Protein AF-A0A3C2CXD0-F1 (afdb_monomer_lite)

pLDDT: mean 94.12, std 7.18, range [58.41, 98.44]

Sequence (90 aa):
MLIGKQSWQFANRPVIESSAASGGPFEAEGKLAADFDILHDDLWMGQDSYEKAHRYLLEEAINAALSKGDFNKAEMQFMLAGDLINQITP

Secondary structure (DSSP, 8-state):
-EETTTEE--SSPP-------EE-HHHHTSTTGGG-SEE-SSSSTT-SSHHHHHHHHHHHHHHHHHHHTT--GGG--------SSSTT--

Foldseek 3Di:
DDDPDDDDDDPDDDDQLFWAAEEECVCCVDPCVVVHPYYYDDCCSPPPDQLVSVLVRVVVRVVVRCVSNVHDPVVDPDDDDDDDPCSNPD

Radius of gyration: 16.31 Å; chains: 1; bounding box: 38×31×41 Å

Structure (mmCIF, N/CA/C/O backbone):
data_AF-A0A3C2CXD0-F1
#
_entry.id   AF-A0A3C2CXD0-F1
#
loop_
_atom_site.group_PDB
_atom_site.id
_atom_site.type_symbol
_atom_site.label_atom_id
_atom_site.label_alt_id
_atom_site.label_comp_id
_atom_site.label_asym_id
_atom_site.label_entity_id
_atom_site.label_seq_id
_atom_site.pdbx_PDB_ins_code
_atom_site.Cartn_x
_atom_site.Cartn_y
_atom_site.Cartn_z
_atom_site.occupancy
_atom_site.B_iso_or_equiv
_atom_site.auth_seq_id
_atom_site.auth_comp_id
_atom_site.auth_asym_id
_atom_site.auth_atom_id
_atom_site.pdbx_PDB_model_num
ATOM 1 N N . MET A 1 1 ? 19.197 4.430 -16.433 1.00 90.62 1 MET A N 1
ATOM 2 C CA . MET A 1 1 ? 20.403 5.283 -16.502 1.00 90.62 1 MET A CA 1
ATOM 3 C C . MET A 1 1 ? 20.073 6.644 -15.917 1.00 90.62 1 MET A C 1
ATOM 5 O O . MET A 1 1 ? 18.987 7.145 -16.189 1.00 90.62 1 MET A O 1
ATOM 9 N N . LEU A 1 2 ? 20.967 7.213 -15.104 1.00 95.88 2 LEU A N 1
ATOM 10 C CA . LEU A 1 2 ? 20.813 8.580 -14.603 1.00 95.88 2 LEU A CA 1
ATOM 11 C C . LEU A 1 2 ? 20.942 9.560 -15.776 1.00 95.88 2 LEU A C 1
ATOM 13 O O . LEU A 1 2 ? 21.931 9.527 -16.504 1.00 95.88 2 LEU A O 1
ATOM 17 N N . ILE A 1 3 ? 19.942 10.415 -15.953 1.00 97.19 3 ILE A N 1
ATOM 18 C CA . ILE A 1 3 ? 19.924 11.511 -16.918 1.00 97.19 3 ILE A CA 1
ATOM 19 C C . ILE A 1 3 ? 19.835 12.817 -16.128 1.00 97.19 3 ILE A C 1
ATOM 21 O O . ILE A 1 3 ? 18.956 12.998 -15.283 1.00 97.19 3 ILE A O 1
ATOM 25 N N . GLY A 1 4 ? 20.756 13.742 -16.393 1.00 96.69 4 GLY A N 1
ATOM 26 C CA . GLY A 1 4 ? 20.868 14.970 -15.609 1.00 96.69 4 GLY A CA 1
ATOM 27 C C . GLY A 1 4 ? 21.315 14.685 -14.172 1.00 96.69 4 GLY A C 1
ATOM 28 O O . GLY A 1 4 ? 22.214 13.880 -13.949 1.00 96.69 4 GLY A O 1
ATOM 29 N N . LYS A 1 5 ? 20.714 15.376 -13.194 1.00 97.56 5 LYS A N 1
ATOM 30 C CA . LYS A 1 5 ? 21.144 15.297 -11.786 1.00 97.56 5 LYS A CA 1
ATOM 31 C C . LYS A 1 5 ? 20.393 14.255 -10.953 1.00 97.56 5 LYS A C 1
ATOM 33 O O . LYS A 1 5 ? 20.983 13.704 -10.033 1.00 97.56 5 LYS A O 1
ATOM 38 N N . GLN A 1 6 ? 19.103 14.034 -11.216 1.00 97.69 6 GLN A N 1
ATOM 39 C CA . GLN A 1 6 ? 18.205 13.320 -10.290 1.00 97.69 6 GLN A CA 1
ATOM 40 C C . GLN A 1 6 ? 17.135 12.460 -10.995 1.00 97.69 6 GLN A C 1
ATOM 42 O O . GLN A 1 6 ? 16.239 11.948 -10.333 1.00 97.69 6 GLN A O 1
ATOM 47 N N . SER A 1 7 ? 17.213 12.269 -12.317 1.00 97.25 7 SER A N 1
ATOM 48 C CA . SER A 1 7 ? 16.175 11.561 -13.084 1.00 97.25 7 SER A CA 1
ATOM 49 C C . SER A 1 7 ? 16.693 10.245 -13.642 1.00 97.25 7 SER A C 1
ATOM 51 O O . SER A 1 7 ? 17.774 10.194 -14.222 1.00 97.25 7 SER A O 1
ATOM 53 N N . TRP A 1 8 ? 15.919 9.173 -13.512 1.00 96.44 8 TRP A N 1
ATOM 54 C CA . TRP A 1 8 ? 16.285 7.866 -14.053 1.00 96.44 8 TRP A CA 1
ATOM 55 C C . TRP A 1 8 ? 15.463 7.565 -15.303 1.00 96.44 8 TRP A C 1
ATOM 57 O O . TRP A 1 8 ? 14.238 7.515 -15.255 1.00 96.44 8 TRP A O 1
ATOM 67 N N . GLN A 1 9 ? 16.139 7.336 -16.429 1.00 96.50 9 GLN A N 1
ATOM 68 C CA . GLN A 1 9 ? 15.511 6.798 -17.632 1.00 96.50 9 GLN A CA 1
ATOM 69 C C . GLN A 1 9 ? 15.673 5.278 -17.651 1.00 96.50 9 GLN A C 1
ATOM 71 O O . GLN A 1 9 ? 16.797 4.762 -17.675 1.00 96.50 9 GLN A O 1
ATOM 76 N N . PHE A 1 10 ? 14.558 4.558 -17.629 1.00 96.69 10 PHE A N 1
ATOM 77 C CA . PHE A 1 10 ? 14.552 3.100 -17.680 1.00 96.69 10 PHE A CA 1
ATOM 78 C C . PHE A 1 10 ? 14.654 2.612 -19.129 1.00 96.69 10 PHE A C 1
ATOM 80 O O . PHE A 1 10 ? 13.927 3.094 -19.995 1.00 96.69 10 PHE A O 1
ATOM 87 N N . ALA A 1 11 ? 15.556 1.659 -19.388 1.00 95.00 11 ALA A N 1
ATOM 88 C CA . ALA A 1 11 ? 15.660 1.012 -20.699 1.00 95.00 11 ALA A CA 1
ATOM 89 C C . ALA A 1 11 ? 14.448 0.100 -20.951 1.00 95.00 11 ALA A C 1
ATOM 91 O O . ALA A 1 11 ? 13.822 0.179 -22.003 1.00 95.00 11 ALA A O 1
ATOM 92 N N . ASN A 1 12 ? 14.074 -0.682 -19.934 1.00 95.81 12 ASN A N 1
ATOM 93 C CA . ASN A 1 12 ? 12.819 -1.424 -19.872 1.00 95.81 12 ASN A CA 1
ATOM 94 C C . ASN A 1 12 ? 11.856 -0.643 -18.980 1.00 95.81 12 ASN A C 1
ATOM 96 O O . ASN A 1 12 ? 12.170 -0.399 -17.816 1.00 95.81 12 ASN A O 1
ATOM 100 N N . ARG A 1 13 ? 10.726 -0.191 -19.529 1.00 94.31 13 ARG A N 1
ATOM 101 C CA . ARG A 1 13 ? 9.794 0.687 -18.810 1.00 94.31 13 ARG A CA 1
ATOM 102 C C . ARG A 1 13 ? 9.083 -0.105 -17.705 1.00 94.31 13 ARG A C 1
ATOM 104 O O . ARG A 1 13 ? 8.428 -1.086 -18.047 1.00 94.31 13 ARG A O 1
ATOM 111 N N . PRO A 1 14 ? 9.193 0.295 -16.424 1.00 94.56 14 PRO A N 1
ATOM 112 C CA . PRO A 1 14 ? 8.396 -0.322 -15.375 1.00 94.56 14 PRO A CA 1
ATOM 113 C C . PRO A 1 14 ? 6.916 -0.006 -15.599 1.00 94.56 14 PRO A C 1
ATOM 115 O O . PRO A 1 14 ? 6.571 1.038 -16.162 1.00 94.56 14 PRO A O 1
ATOM 118 N N . VAL A 1 15 ? 6.059 -0.905 -15.136 1.00 96.56 15 VAL A N 1
ATOM 119 C CA . VAL A 1 15 ? 4.603 -0.771 -15.180 1.00 96.56 15 VAL A CA 1
ATOM 120 C C . VAL A 1 15 ? 4.034 -0.979 -13.781 1.00 96.56 15 VAL A C 1
ATOM 122 O O . VAL A 1 15 ? 4.686 -1.566 -12.919 1.00 96.56 15 VAL A O 1
ATOM 125 N N . ILE A 1 16 ? 2.826 -0.468 -13.559 1.00 97.25 16 ILE A N 1
ATOM 126 C CA . ILE A 1 16 ? 2.031 -0.782 -12.374 1.00 97.25 16 ILE A CA 1
ATOM 127 C C . ILE A 1 16 ? 1.084 -1.902 -12.799 1.00 97.25 16 ILE A C 1
ATOM 129 O O . ILE A 1 16 ? 0.126 -1.638 -13.521 1.00 97.25 16 ILE A O 1
ATOM 133 N N . GLU A 1 17 ? 1.394 -3.138 -12.411 1.00 97.56 17 GLU A N 1
ATOM 134 C CA . GLU A 1 17 ? 0.569 -4.315 -12.735 1.00 97.56 17 GLU A CA 1
ATOM 135 C C . GLU A 1 17 ? -0.728 -4.330 -11.914 1.00 97.56 17 GLU A C 1
ATOM 137 O O . GLU A 1 17 ? -1.802 -4.649 -12.416 1.00 97.56 17 GLU A O 1
ATOM 142 N N . SER A 1 18 ? -0.644 -3.928 -10.646 1.00 98.06 18 SER A N 1
ATOM 143 C CA . SER A 1 18 ? -1.789 -3.795 -9.755 1.00 98.06 18 SER A CA 1
ATOM 144 C C . SER A 1 18 ? -1.513 -2.761 -8.665 1.00 98.06 18 SER A C 1
ATOM 146 O O . SER A 1 18 ? -0.368 -2.418 -8.360 1.00 98.06 18 SER A O 1
ATOM 148 N N . SER A 1 19 ? -2.585 -2.240 -8.080 1.00 98.12 19 SER A N 1
ATOM 149 C CA . SER A 1 19 ? -2.542 -1.324 -6.945 1.00 98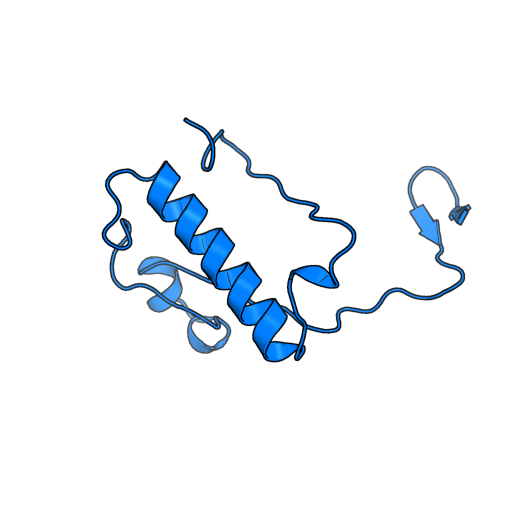.12 19 SER A CA 1
ATOM 150 C C . SER A 1 19 ? -3.759 -1.550 -6.068 1.00 98.12 19 SER A C 1
ATOM 152 O O . SER A 1 19 ? -4.817 -1.944 -6.572 1.00 98.12 19 SER A O 1
ATOM 154 N N . ALA A 1 20 ? -3.628 -1.245 -4.784 1.00 98.44 20 ALA A N 1
ATOM 155 C CA . ALA A 1 20 ? -4.771 -1.161 -3.902 1.00 98.44 20 ALA A CA 1
ATOM 156 C C . ALA A 1 20 ? -4.595 -0.082 -2.835 1.00 98.44 20 ALA A C 1
ATOM 158 O O . ALA A 1 20 ? -3.467 0.287 -2.498 1.00 98.44 20 ALA A O 1
ATOM 159 N N . ALA A 1 21 ? -5.719 0.411 -2.327 1.00 98.12 21 ALA A N 1
ATOM 160 C CA . ALA A 1 21 ? -5.788 1.381 -1.247 1.00 98.12 21 ALA A CA 1
ATOM 161 C C . ALA A 1 21 ? -6.748 0.897 -0.157 1.00 98.12 21 ALA A C 1
ATOM 163 O O . ALA A 1 21 ? -7.869 0.468 -0.438 1.00 98.12 21 ALA A O 1
ATOM 164 N N . SER A 1 22 ? -6.305 1.007 1.091 1.00 97.44 22 SER A N 1
ATOM 165 C CA . SER A 1 22 ? -7.111 0.792 2.288 1.00 97.44 22 SER A CA 1
ATOM 166 C C . SER A 1 22 ? -7.260 2.107 3.058 1.00 97.44 22 SER A C 1
ATOM 168 O O . SER A 1 22 ? -6.369 2.960 3.028 1.00 97.44 22 SER A O 1
ATOM 170 N N . GLY A 1 23 ? -8.407 2.301 3.705 1.00 96.69 23 GLY A N 1
ATOM 171 C CA . GLY A 1 23 ? -8.742 3.540 4.410 1.00 96.69 23 GLY A CA 1
ATOM 172 C C . GLY A 1 23 ? -9.597 3.304 5.652 1.00 96.69 23 GLY A C 1
ATOM 173 O O . GLY A 1 23 ? -10.135 2.214 5.862 1.00 96.69 23 GLY A O 1
ATOM 174 N N . GLY A 1 24 ? -9.692 4.329 6.494 1.00 96.88 24 GLY A N 1
ATOM 175 C CA . GLY A 1 24 ? -10.505 4.317 7.702 1.00 96.88 24 GLY A CA 1
ATOM 176 C C . GLY A 1 24 ? -11.880 4.964 7.497 1.00 96.88 24 GLY A C 1
ATOM 177 O O . GLY A 1 24 ? -12.290 5.247 6.365 1.00 96.88 24 GLY A O 1
ATOM 178 N N . PRO A 1 25 ? -12.593 5.252 8.600 1.00 96.56 25 PRO A N 1
ATOM 179 C CA . PRO A 1 25 ? -13.956 5.776 8.540 1.00 96.56 25 PRO A CA 1
ATOM 180 C C . PRO A 1 25 ? -14.036 7.153 7.871 1.00 96.56 25 PRO A C 1
ATOM 182 O O . PRO A 1 25 ? -14.996 7.448 7.164 1.00 96.56 25 PRO A O 1
ATOM 185 N N . PHE A 1 26 ? -13.008 7.990 8.027 1.00 96.62 26 PHE A N 1
ATOM 186 C CA . PHE A 1 26 ? -12.988 9.313 7.402 1.00 96.62 26 PHE A CA 1
ATOM 187 C C . PHE A 1 26 ? -12.848 9.234 5.879 1.00 96.62 26 PHE A C 1
ATOM 189 O O . PHE A 1 26 ? -13.502 9.990 5.160 1.00 96.62 26 PHE A O 1
ATOM 196 N N . GLU A 1 27 ? -12.035 8.306 5.373 1.00 97.25 27 GLU A N 1
ATOM 197 C CA . GLU A 1 27 ? -11.927 8.046 3.937 1.00 97.25 27 GLU A CA 1
ATOM 198 C C . GLU A 1 27 ? -13.231 7.458 3.381 1.00 97.25 27 GLU A C 1
ATOM 200 O O . GLU A 1 27 ? -13.633 7.820 2.272 1.00 97.25 27 GLU A O 1
ATOM 205 N N . ALA A 1 28 ? -13.930 6.630 4.167 1.00 96.50 28 ALA A N 1
ATOM 206 C CA . ALA A 1 28 ? -15.214 6.038 3.790 1.00 96.50 28 ALA A CA 1
ATOM 207 C C . ALA A 1 28 ? -16.344 7.070 3.637 1.00 96.50 28 ALA A C 1
ATOM 209 O O . ALA A 1 28 ? -17.236 6.902 2.806 1.00 96.50 28 ALA A O 1
ATOM 210 N N . GLU A 1 29 ? -16.289 8.167 4.393 1.00 97.06 29 GLU A N 1
ATOM 211 C CA . GLU A 1 29 ? -17.193 9.318 4.249 1.00 97.06 29 GLU A CA 1
ATOM 212 C C . GLU A 1 29 ? -16.733 10.309 3.157 1.00 97.06 29 GLU A C 1
ATOM 214 O O . GLU A 1 29 ? -17.409 11.298 2.852 1.00 97.06 29 GLU A O 1
ATOM 219 N N . GLY A 1 30 ? -15.569 10.058 2.554 1.00 96.62 30 GLY A N 1
ATOM 220 C CA . GLY A 1 30 ? -14.957 10.902 1.543 1.00 96.62 30 GLY A CA 1
ATOM 221 C C . GLY A 1 30 ? -15.585 10.769 0.154 1.00 96.62 30 GLY A C 1
ATOM 222 O O . GLY A 1 30 ? -16.247 9.798 -0.203 1.00 96.62 30 GLY A O 1
ATOM 223 N N . LYS A 1 31 ? -15.298 11.747 -0.712 1.00 97.44 31 LYS A N 1
ATOM 224 C CA . LYS A 1 31 ? -15.756 11.744 -2.117 1.00 97.44 31 LYS A CA 1
ATOM 225 C C . LYS A 1 31 ? -15.094 10.675 -2.991 1.00 97.44 31 LYS A C 1
ATOM 227 O O . LYS A 1 31 ? -15.549 10.462 -4.108 1.00 97.44 31 LYS A O 1
ATOM 232 N N . LEU A 1 32 ? -14.020 10.065 -2.495 1.00 97.31 32 LEU A N 1
ATOM 233 C CA . LEU A 1 32 ? -13.242 9.037 -3.182 1.00 97.31 32 LEU A CA 1
ATOM 234 C C . LEU A 1 32 ? -13.467 7.649 -2.573 1.00 97.31 32 LEU A C 1
ATOM 236 O O . LEU A 1 32 ? -12.728 6.733 -2.894 1.00 97.31 32 LEU A O 1
ATOM 240 N N . ALA A 1 33 ? -14.464 7.469 -1.696 1.00 97.75 33 ALA A N 1
ATOM 241 C CA . ALA A 1 33 ? -14.693 6.195 -1.012 1.00 97.75 33 ALA A CA 1
ATOM 242 C C . ALA A 1 33 ? -14.820 5.004 -1.983 1.00 97.75 33 ALA A C 1
ATOM 244 O O . ALA A 1 33 ? -14.337 3.916 -1.698 1.00 97.75 33 ALA A O 1
ATOM 245 N N . ALA A 1 34 ? -15.409 5.224 -3.164 1.00 97.50 34 ALA A N 1
ATOM 246 C CA . ALA A 1 34 ? -15.554 4.200 -4.200 1.00 97.50 34 ALA A CA 1
ATOM 247 C C . ALA A 1 34 ? -14.236 3.808 -4.903 1.00 97.50 34 ALA A C 1
ATOM 249 O O . ALA A 1 34 ? -14.216 2.802 -5.608 1.00 97.50 34 ALA A O 1
ATOM 250 N N . ASP A 1 35 ? -13.166 4.590 -4.732 1.00 97.19 35 ASP A N 1
ATOM 251 C CA . ASP A 1 35 ? -11.845 4.318 -5.310 1.00 97.19 35 ASP A CA 1
ATOM 252 C C . ASP A 1 35 ? -10.951 3.481 -4.373 1.00 97.19 35 ASP A C 1
ATOM 254 O O . ASP A 1 35 ? -9.890 3.021 -4.794 1.00 97.19 35 ASP A O 1
ATOM 258 N N . PHE A 1 36 ? -11.356 3.283 -3.112 1.00 98.25 36 PHE A N 1
ATOM 259 C CA . PHE A 1 36 ? -10.662 2.406 -2.168 1.00 98.25 36 PHE A CA 1
ATOM 260 C C . PHE A 1 36 ? -11.077 0.950 -2.380 1.00 98.25 36 PHE A C 1
ATOM 262 O O . PHE A 1 36 ? -12.239 0.644 -2.641 1.00 98.25 36 PHE A O 1
ATOM 269 N N . ASP A 1 37 ? -10.128 0.036 -2.205 1.00 98.38 37 ASP A N 1
ATOM 270 C CA . ASP A 1 37 ? -10.395 -1.400 -2.254 1.00 98.38 37 ASP A CA 1
ATOM 271 C C . ASP A 1 37 ? -10.969 -1.902 -0.928 1.00 98.38 37 ASP A C 1
ATOM 273 O O . ASP A 1 37 ? -11.766 -2.840 -0.909 1.00 98.38 37 ASP A O 1
ATOM 277 N N . ILE A 1 38 ? -10.549 -1.288 0.183 1.00 97.88 38 ILE A N 1
ATOM 278 C CA . ILE A 1 38 ? -10.925 -1.683 1.541 1.00 97.88 38 ILE A CA 1
ATOM 279 C C . ILE A 1 38 ? -11.166 -0.423 2.374 1.00 97.88 38 ILE A C 1
ATOM 281 O O . ILE A 1 38 ? -10.328 0.477 2.425 1.00 97.88 38 ILE A O 1
ATOM 285 N N . LEU A 1 39 ? -12.307 -0.361 3.051 1.00 97.75 39 LEU A N 1
ATOM 286 C CA . LEU A 1 39 ? -12.650 0.716 3.975 1.00 97.75 39 LEU A CA 1
ATOM 287 C C . LEU A 1 39 ? -13.115 0.122 5.298 1.00 97.75 39 LEU A C 1
ATOM 289 O O . LEU A 1 39 ? -13.939 -0.794 5.316 1.00 97.75 39 LEU A O 1
ATOM 293 N N . HIS A 1 40 ? -12.594 0.663 6.393 1.00 96.81 40 HIS A N 1
ATOM 294 C CA . HIS A 1 40 ? -12.978 0.285 7.747 1.00 96.81 40 HIS A CA 1
ATOM 295 C C . HIS A 1 40 ? -13.892 1.341 8.371 1.00 96.81 40 HIS A C 1
ATOM 297 O O . HIS A 1 40 ? -13.757 2.534 8.112 1.00 96.81 40 HIS A O 1
ATOM 303 N N . ASP A 1 41 ? -14.807 0.890 9.218 1.00 93.75 41 ASP A N 1
ATOM 304 C CA . ASP A 1 41 ? -15.732 1.714 10.000 1.00 93.75 41 ASP A CA 1
ATOM 305 C C . ASP A 1 41 ? -15.164 2.124 11.372 1.00 93.75 41 ASP A C 1
ATOM 307 O O . ASP A 1 41 ? -15.663 3.058 11.999 1.00 93.75 41 ASP A O 1
ATOM 311 N N . ASP A 1 42 ? -14.094 1.464 11.816 1.00 93.62 42 ASP A N 1
ATOM 312 C CA . ASP A 1 42 ? -13.392 1.714 13.074 1.00 93.62 42 ASP A CA 1
ATOM 313 C C . ASP A 1 42 ? -11.928 2.120 12.836 1.00 93.62 42 ASP A C 1
ATOM 315 O O . ASP A 1 42 ? -11.231 1.527 12.016 1.00 93.62 42 ASP A O 1
ATOM 319 N N . LEU A 1 43 ? -11.444 3.106 13.601 1.00 93.12 43 LEU A N 1
ATOM 320 C CA . LEU A 1 43 ? -10.056 3.587 13.555 1.00 93.12 43 LEU A CA 1
ATOM 321 C C . LEU A 1 43 ? -9.042 2.579 14.103 1.00 93.12 43 LEU A C 1
ATOM 323 O O . LEU A 1 43 ? -7.855 2.689 13.799 1.00 93.12 43 LEU A O 1
ATOM 327 N N . TRP A 1 44 ? -9.483 1.659 14.959 1.00 93.56 44 TRP A N 1
ATOM 328 C CA . TRP A 1 44 ? -8.602 0.676 15.582 1.00 93.56 44 TRP A CA 1
ATOM 329 C C . TRP A 1 44 ? -8.566 -0.632 14.801 1.00 93.56 44 TRP A C 1
ATOM 331 O O . TRP A 1 44 ? -7.677 -1.443 15.043 1.00 93.56 44 TRP A O 1
ATOM 341 N N . MET A 1 45 ? -9.501 -0.851 13.869 1.00 93.69 45 MET A N 1
ATOM 342 C CA . MET A 1 45 ? -9.657 -2.105 13.127 1.00 93.69 45 MET A CA 1
ATOM 343 C C . MET A 1 45 ? -9.612 -3.330 14.063 1.00 93.69 45 MET A C 1
ATOM 345 O O . MET A 1 45 ? -9.000 -4.357 13.755 1.00 93.69 45 MET A O 1
ATOM 349 N N . GLY A 1 46 ? -10.198 -3.186 15.260 1.00 93.25 46 GLY A N 1
ATOM 350 C CA . GLY A 1 46 ? -10.179 -4.204 16.317 1.00 93.25 46 GLY A CA 1
ATOM 351 C C . GLY A 1 46 ? -8.798 -4.539 16.906 1.00 93.25 46 GLY A C 1
ATOM 352 O O . GLY A 1 46 ? -8.668 -5.556 17.584 1.00 93.25 46 GLY A O 1
ATOM 353 N N . GLN A 1 47 ? -7.767 -3.732 16.644 1.00 95.38 47 GLN A N 1
ATOM 354 C CA . GLN A 1 47 ? -6.409 -3.916 17.159 1.00 95.38 47 GLN A CA 1
ATOM 355 C C . GLN A 1 47 ? -6.215 -3.269 18.535 1.00 95.38 47 GLN A C 1
ATOM 357 O O . GLN A 1 47 ? -6.986 -2.417 18.956 1.00 95.38 47 GLN A O 1
ATOM 362 N N . ASP A 1 48 ? -5.133 -3.639 19.226 1.00 94.88 48 ASP A N 1
ATOM 363 C CA . ASP A 1 48 ? -4.843 -3.142 20.583 1.00 94.88 48 ASP A CA 1
ATOM 364 C C . ASP A 1 48 ? -4.125 -1.781 20.623 1.00 94.88 48 ASP A C 1
ATOM 366 O O . ASP A 1 48 ? -3.874 -1.250 21.706 1.00 94.88 48 ASP A O 1
ATOM 370 N N . SER A 1 49 ? -3.698 -1.250 19.474 1.00 92.06 49 SER A N 1
ATOM 371 C CA . SER A 1 49 ? -3.013 0.043 19.373 1.00 92.06 49 SER A CA 1
ATOM 372 C C . SER A 1 49 ? -3.116 0.624 17.964 1.00 92.06 49 SER A C 1
ATOM 374 O O . SER A 1 49 ? -3.338 -0.116 17.000 1.00 92.06 49 SER A O 1
ATOM 376 N N . TYR A 1 50 ? -2.895 1.934 17.828 1.00 91.62 50 TYR A N 1
ATOM 377 C CA . TYR A 1 50 ? -2.864 2.596 16.521 1.00 91.62 50 TYR A CA 1
ATOM 378 C C . TYR A 1 50 ? -1.749 2.058 15.618 1.00 91.62 50 TYR A C 1
ATOM 380 O O . TYR A 1 50 ? -1.949 1.932 14.415 1.00 91.62 50 TYR A O 1
ATOM 388 N N . GLU A 1 51 ? -0.602 1.671 16.177 1.00 92.06 51 GLU A N 1
ATOM 389 C CA . GLU A 1 51 ? 0.514 1.109 15.407 1.00 92.06 51 GLU A CA 1
ATOM 390 C C . GLU A 1 51 ? 0.159 -0.265 14.827 1.00 92.06 51 GLU A C 1
ATOM 392 O O . GLU A 1 51 ? 0.531 -0.604 13.701 1.00 92.06 51 GLU A O 1
ATOM 397 N N . LYS A 1 52 ? -0.595 -1.074 15.585 1.00 93.19 52 LYS A N 1
ATOM 398 C CA . LYS A 1 52 ? -1.130 -2.345 15.084 1.00 93.19 52 LYS A CA 1
ATOM 399 C C . LYS A 1 52 ? -2.208 -2.113 14.026 1.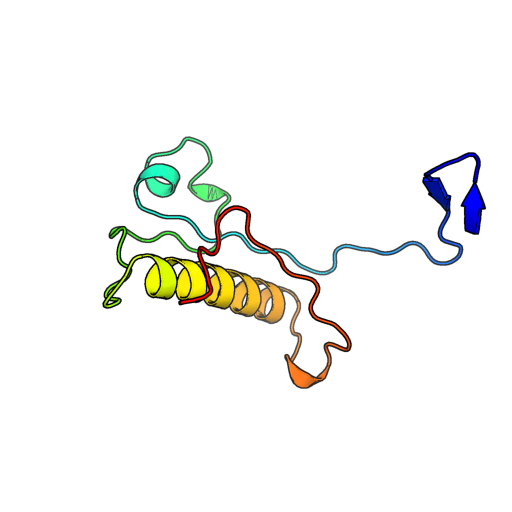00 93.19 52 LYS A C 1
ATOM 401 O O . LYS A 1 52 ? -2.181 -2.793 13.004 1.00 93.19 52 LYS A O 1
ATOM 406 N N . ALA A 1 53 ? -3.105 -1.149 14.241 1.00 94.12 53 ALA A N 1
ATOM 407 C CA . ALA A 1 53 ? -4.139 -0.778 13.275 1.00 94.12 53 ALA A CA 1
ATOM 408 C C . ALA A 1 53 ? -3.528 -0.303 11.946 1.00 94.12 53 ALA A C 1
ATOM 410 O O . ALA A 1 53 ? -3.925 -0.755 10.876 1.00 94.12 53 ALA A O 1
ATOM 411 N N . HIS A 1 54 ? -2.489 0.534 12.000 1.00 93.12 54 HIS A N 1
ATOM 412 C CA . HIS A 1 54 ? -1.818 1.035 10.803 1.00 93.12 54 HIS A CA 1
ATOM 413 C C . HIS A 1 54 ? -1.019 -0.056 10.072 1.00 93.12 54 HIS A C 1
ATOM 415 O O . HIS A 1 54 ? -1.045 -0.117 8.842 1.00 93.12 54 HIS A O 1
ATOM 421 N N . ARG A 1 55 ? -0.373 -0.979 10.805 1.00 93.88 55 ARG A N 1
ATOM 422 C CA . ARG A 1 55 ? 0.230 -2.180 10.200 1.00 93.88 55 ARG A CA 1
ATOM 423 C C . ARG A 1 55 ? -0.818 -3.026 9.479 1.00 93.88 55 ARG A C 1
ATOM 425 O O . ARG A 1 55 ? -0.575 -3.441 8.352 1.00 93.88 55 ARG A O 1
ATOM 432 N N . TYR A 1 56 ? -1.967 -3.248 10.112 1.00 95.25 56 TYR A N 1
ATOM 433 C CA . TYR A 1 56 ? -3.064 -4.009 9.522 1.00 95.25 56 TYR A CA 1
ATOM 434 C C . TYR A 1 56 ? -3.584 -3.346 8.236 1.00 95.25 56 TYR A C 1
ATOM 436 O O . TYR A 1 56 ? -3.709 -4.008 7.210 1.00 95.25 56 TYR A O 1
ATOM 444 N N . LEU A 1 57 ? -3.763 -2.022 8.247 1.00 95.38 57 LEU A N 1
ATOM 445 C CA . LEU A 1 57 ? -4.169 -1.248 7.072 1.00 95.38 57 LEU A CA 1
ATOM 446 C C . LEU A 1 57 ? -3.181 -1.422 5.900 1.00 95.38 57 LEU A C 1
ATOM 448 O O . LEU A 1 57 ? -3.606 -1.655 4.767 1.00 95.38 57 LEU A O 1
ATOM 452 N N . LEU A 1 58 ? -1.869 -1.379 6.167 1.00 95.75 58 LEU A N 1
ATOM 453 C CA . LEU A 1 58 ? -0.832 -1.637 5.159 1.00 95.75 58 LEU A CA 1
ATOM 454 C C . LEU A 1 58 ? -0.866 -3.085 4.639 1.00 95.75 58 LEU A C 1
ATOM 456 O O . LEU A 1 58 ? -0.754 -3.302 3.432 1.00 95.75 58 LEU A O 1
ATOM 460 N N . GLU A 1 59 ? -1.008 -4.072 5.527 1.00 96.00 59 GLU A N 1
ATOM 461 C CA . GLU A 1 59 ? -1.083 -5.493 5.159 1.00 96.00 59 GLU A CA 1
ATOM 462 C C . GLU A 1 59 ? -2.282 -5.783 4.246 1.00 96.00 59 GLU A C 1
ATOM 464 O O . GLU A 1 59 ? -2.127 -6.468 3.233 1.00 96.00 59 GLU A O 1
ATOM 469 N N . GLU A 1 60 ? -3.443 -5.198 4.538 1.00 97.06 60 GLU A N 1
ATOM 470 C CA . GLU A 1 60 ? -4.654 -5.320 3.720 1.00 97.06 60 GLU A CA 1
ATOM 471 C C . GLU A 1 60 ? -4.463 -4.732 2.314 1.00 97.06 60 GLU A C 1
ATOM 473 O O . GLU A 1 60 ? -4.771 -5.395 1.320 1.00 97.06 60 GLU A O 1
ATOM 478 N N . ALA A 1 61 ? -3.869 -3.537 2.196 1.00 98.06 61 ALA A N 1
ATOM 479 C CA . ALA A 1 61 ? -3.563 -2.948 0.888 1.00 98.06 61 ALA A CA 1
ATOM 480 C C . ALA A 1 61 ? -2.584 -3.816 0.078 1.00 98.06 61 ALA A C 1
ATOM 482 O O . ALA A 1 61 ? -2.763 -4.001 -1.128 1.00 98.06 61 ALA A O 1
ATOM 483 N N . ILE A 1 62 ? -1.566 -4.393 0.725 1.00 97.75 62 ILE A N 1
ATOM 484 C CA . ILE A 1 62 ? -0.620 -5.303 0.062 1.00 97.75 62 ILE A CA 1
ATOM 485 C C . ILE A 1 62 ? -1.348 -6.553 -0.445 1.00 97.75 62 ILE A C 1
ATOM 487 O O . I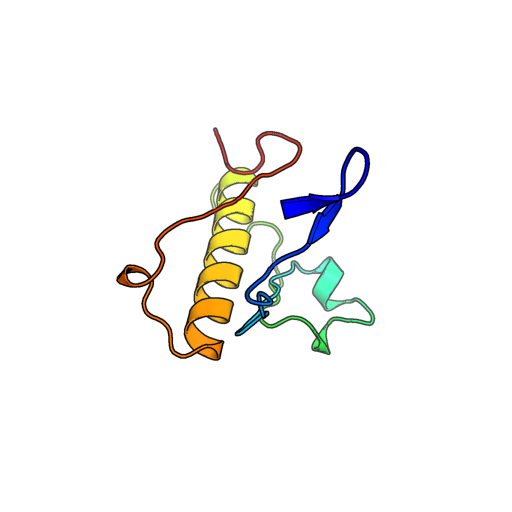LE A 1 62 ? -1.187 -6.925 -1.609 1.00 97.75 62 ILE A O 1
ATOM 491 N N . ASN A 1 63 ? -2.166 -7.187 0.398 1.00 98.06 63 ASN A N 1
ATOM 492 C CA . ASN A 1 63 ? -2.901 -8.399 0.034 1.00 98.06 63 ASN A CA 1
ATOM 493 C C . ASN A 1 63 ? -3.898 -8.142 -1.106 1.00 98.06 63 ASN A C 1
ATOM 495 O O . ASN A 1 63 ? -3.971 -8.937 -2.045 1.00 98.06 63 ASN A O 1
ATOM 499 N N . ALA A 1 64 ? -4.612 -7.013 -1.076 1.00 98.38 64 ALA A N 1
ATOM 500 C CA . ALA A 1 64 ? -5.525 -6.617 -2.144 1.00 98.38 64 ALA A CA 1
ATOM 501 C C . ALA A 1 64 ? -4.787 -6.365 -3.470 1.00 98.38 64 ALA A C 1
ATOM 503 O O . ALA A 1 64 ? -5.226 -6.844 -4.517 1.00 98.38 64 ALA A O 1
ATOM 504 N N . ALA A 1 65 ? -3.636 -5.681 -3.444 1.00 98.44 65 ALA A N 1
ATOM 505 C CA . ALA A 1 65 ? -2.830 -5.453 -4.644 1.00 98.44 65 ALA A CA 1
ATOM 506 C C . ALA A 1 65 ? -2.312 -6.773 -5.243 1.00 98.44 65 ALA A C 1
ATOM 508 O O . ALA A 1 65 ? -2.413 -6.975 -6.455 1.00 98.44 65 ALA A O 1
ATOM 509 N N . LEU A 1 66 ? -1.817 -7.692 -4.406 1.00 98.31 66 LEU A N 1
ATOM 510 C CA . LEU A 1 66 ? -1.382 -9.021 -4.848 1.00 98.31 66 LEU A CA 1
ATOM 511 C C . LEU A 1 66 ? -2.545 -9.810 -5.461 1.00 98.31 66 LEU A C 1
ATOM 513 O O . LEU A 1 66 ? -2.408 -10.333 -6.564 1.00 98.31 66 LEU A O 1
ATOM 517 N N . SER A 1 67 ? -3.710 -9.822 -4.805 1.00 98.12 67 SER A N 1
ATOM 518 C CA . SER A 1 67 ? -4.892 -10.533 -5.304 1.00 98.12 67 SER A CA 1
ATOM 519 C C . SER A 1 67 ? -5.407 -9.966 -6.628 1.00 98.12 67 SER A C 1
ATOM 521 O O . SER A 1 67 ? -5.793 -10.739 -7.500 1.00 98.12 67 SER A O 1
ATOM 523 N N . LYS A 1 68 ? -5.416 -8.638 -6.805 1.00 98.19 68 LYS A N 1
ATOM 524 C CA . LYS A 1 68 ? -5.844 -7.995 -8.063 1.00 98.19 68 LYS A CA 1
ATOM 525 C C . LYS A 1 68 ? -4.900 -8.288 -9.227 1.00 98.19 68 LYS A C 1
ATOM 527 O O . LYS A 1 68 ? -5.346 -8.286 -10.369 1.00 98.19 68 LYS A O 1
ATOM 532 N N . GLY A 1 69 ? -3.618 -8.503 -8.934 1.00 97.44 69 GLY A N 1
ATOM 533 C CA . GLY A 1 69 ? -2.596 -8.856 -9.919 1.00 97.44 69 GLY A CA 1
ATOM 534 C C . GLY A 1 69 ? -2.400 -10.361 -10.126 1.00 97.44 69 GLY A C 1
ATOM 535 O O . GLY A 1 69 ? -1.542 -10.727 -10.917 1.00 97.44 69 GLY A O 1
ATOM 536 N N . ASP A 1 70 ? -3.161 -11.214 -9.427 1.00 97.88 70 ASP A N 1
ATOM 537 C CA . ASP A 1 70 ? -2.982 -12.677 -9.407 1.00 97.88 70 ASP A CA 1
ATOM 538 C C . ASP A 1 70 ? -1.542 -13.106 -9.056 1.00 97.88 70 ASP A C 1
ATOM 540 O O . ASP A 1 70 ? -0.960 -14.008 -9.656 1.00 97.88 70 ASP A O 1
ATOM 544 N N . PHE A 1 71 ? -0.946 -12.419 -8.074 1.00 97.50 71 PHE A N 1
ATOM 545 C CA . PHE A 1 71 ? 0.419 -12.669 -7.612 1.00 97.50 71 PHE A CA 1
ATOM 546 C C . PHE A 1 71 ? 0.450 -13.382 -6.261 1.00 97.50 71 PHE A C 1
ATOM 548 O O . PHE A 1 71 ? -0.322 -13.090 -5.343 1.00 97.50 71 PHE A O 1
ATOM 555 N N . ASN A 1 72 ? 1.443 -14.246 -6.082 1.00 96.69 72 ASN A N 1
ATOM 556 C CA . ASN A 1 72 ? 1.828 -14.789 -4.792 1.00 96.69 72 ASN A CA 1
ATOM 557 C C . ASN A 1 72 ? 2.925 -13.922 -4.154 1.00 96.69 72 ASN A C 1
ATOM 559 O O . ASN A 1 72 ? 3.897 -13.526 -4.796 1.00 96.69 72 ASN A O 1
ATOM 563 N N . LYS A 1 73 ? 2.839 -13.701 -2.837 1.00 95.44 73 LYS A N 1
ATOM 564 C CA . LYS A 1 73 ? 3.878 -13.001 -2.061 1.00 95.44 73 LYS A CA 1
ATOM 565 C C . LYS A 1 73 ? 5.288 -13.569 -2.288 1.00 95.44 73 LYS A C 1
ATOM 567 O O . LYS A 1 73 ? 6.249 -12.807 -2.277 1.00 95.44 73 LYS A O 1
ATOM 572 N N . ALA A 1 74 ? 5.423 -14.881 -2.493 1.00 96.94 74 ALA A N 1
ATOM 573 C CA . ALA A 1 74 ? 6.709 -15.541 -2.732 1.00 96.94 74 ALA A CA 1
ATOM 574 C C . ALA A 1 74 ? 7.378 -15.147 -4.066 1.00 96.94 74 ALA A C 1
ATOM 576 O O . ALA A 1 74 ? 8.574 -15.376 -4.230 1.00 96.94 74 ALA A O 1
ATOM 577 N N . GLU A 1 75 ? 6.634 -14.550 -5.001 1.00 96.31 75 GLU A N 1
ATOM 578 C CA . GLU A 1 75 ? 7.154 -14.050 -6.281 1.00 96.31 75 GLU A CA 1
ATOM 579 C C . GLU A 1 75 ? 7.765 -12.645 -6.151 1.00 96.31 75 GLU A C 1
ATOM 581 O O . GLU A 1 75 ? 8.494 -12.192 -7.034 1.00 96.31 75 GLU A O 1
ATOM 586 N N . MET A 1 76 ? 7.500 -11.946 -5.042 1.00 96.94 76 MET A N 1
ATOM 587 C CA . MET A 1 76 ? 8.000 -10.595 -4.809 1.00 96.94 76 MET A CA 1
ATOM 588 C C . MET A 1 76 ? 9.455 -10.631 -4.348 1.00 96.94 76 MET A C 1
ATOM 590 O O . MET A 1 76 ? 9.789 -11.171 -3.295 1.00 96.94 76 MET A O 1
ATOM 594 N N . GLN A 1 77 ? 10.335 -9.999 -5.121 1.00 97.75 77 GLN A N 1
ATOM 595 C CA . GLN A 1 77 ? 11.767 -9.956 -4.808 1.00 97.75 77 GLN A CA 1
ATOM 596 C C . GLN A 1 77 ? 12.111 -8.911 -3.743 1.00 97.75 77 GLN A C 1
ATOM 598 O O . GLN A 1 77 ? 13.051 -9.095 -2.971 1.00 97.75 77 GLN A O 1
ATOM 603 N N . PHE A 1 78 ? 11.368 -7.804 -3.712 1.00 97.06 78 PHE A N 1
ATOM 604 C CA . PHE A 1 78 ? 11.619 -6.683 -2.816 1.00 97.06 78 PHE A CA 1
ATOM 605 C C . PHE A 1 78 ? 10.305 -6.124 -2.283 1.00 97.06 78 PHE A C 1
ATOM 607 O O . PHE A 1 78 ? 9.319 -6.036 -3.010 1.00 97.06 78 PHE A O 1
ATOM 614 N N . MET A 1 79 ? 10.332 -5.678 -1.030 1.00 95.06 79 MET A N 1
ATOM 615 C CA . MET A 1 79 ? 9.302 -4.829 -0.447 1.00 95.06 79 MET A CA 1
ATOM 616 C C . MET A 1 79 ? 9.953 -3.496 -0.090 1.00 95.06 79 MET A C 1
ATOM 618 O O . MET A 1 79 ? 10.849 -3.441 0.751 1.00 95.06 79 MET A O 1
ATOM 622 N N . LEU A 1 80 ? 9.524 -2.432 -0.763 1.00 95.00 80 LEU A N 1
ATOM 623 C CA . LEU A 1 80 ? 9.942 -1.063 -0.482 1.00 95.00 80 LEU A CA 1
ATOM 624 C C . LEU A 1 80 ? 8.776 -0.374 0.227 1.00 95.00 80 LEU A C 1
ATOM 626 O O . LEU A 1 80 ? 7.744 -0.133 -0.391 1.00 95.00 80 LEU A O 1
ATOM 630 N N . ALA A 1 81 ? 8.927 -0.103 1.520 1.00 92.69 81 ALA A N 1
ATOM 631 C CA . ALA A 1 81 ? 7.885 0.490 2.351 1.00 92.69 81 ALA A CA 1
ATOM 632 C C . ALA A 1 81 ? 8.484 1.514 3.322 1.00 92.69 81 ALA A C 1
ATOM 634 O O . ALA A 1 81 ? 9.682 1.482 3.611 1.00 92.69 81 ALA A O 1
ATOM 635 N N . GLY A 1 82 ? 7.641 2.413 3.820 1.00 89.50 82 GLY A N 1
ATOM 636 C CA . GLY A 1 82 ? 8.001 3.385 4.841 1.00 89.50 82 GLY A CA 1
ATOM 637 C C . GLY A 1 82 ? 6.772 4.124 5.355 1.00 89.50 82 GLY A C 1
ATOM 638 O O . GLY A 1 82 ? 5.764 4.222 4.658 1.00 89.50 82 GLY A O 1
ATOM 639 N N . ASP A 1 83 ? 6.886 4.649 6.565 1.00 89.19 83 ASP A N 1
ATOM 640 C CA . ASP A 1 83 ? 5.905 5.505 7.223 1.00 89.19 83 ASP A CA 1
ATOM 641 C C . ASP A 1 83 ? 6.604 6.772 7.757 1.00 89.19 83 ASP A C 1
ATOM 643 O O . ASP A 1 83 ? 7.834 6.845 7.802 1.00 89.19 83 ASP A O 1
ATOM 647 N N . LEU A 1 84 ? 5.834 7.808 8.104 1.00 80.62 84 LEU A N 1
ATOM 648 C CA . LEU A 1 84 ? 6.401 9.105 8.495 1.00 80.62 84 LEU A CA 1
ATOM 649 C C . LEU A 1 84 ? 6.768 9.210 9.986 1.00 80.62 84 LEU A C 1
ATOM 651 O O . LEU A 1 84 ? 7.658 9.993 10.317 1.00 80.62 84 LEU A O 1
ATOM 655 N N . ILE A 1 85 ? 6.069 8.510 10.892 1.00 76.56 85 ILE A N 1
ATOM 656 C CA . ILE A 1 85 ? 6.173 8.724 12.352 1.00 76.56 85 ILE A CA 1
ATOM 657 C C . ILE A 1 85 ? 6.100 7.395 13.119 1.00 76.56 85 ILE A C 1
ATOM 659 O O . ILE A 1 85 ? 5.180 7.202 13.907 1.00 76.56 85 ILE A O 1
ATOM 663 N N . ASN A 1 86 ? 7.042 6.474 12.898 1.00 72.56 86 ASN A N 1
ATOM 664 C CA . ASN A 1 86 ? 7.093 5.163 13.570 1.00 72.56 86 ASN A CA 1
ATOM 665 C C . ASN A 1 86 ? 5.709 4.484 13.713 1.00 72.56 86 ASN A C 1
ATOM 667 O O . ASN A 1 86 ? 5.437 3.800 14.692 1.00 72.56 86 ASN A O 1
ATOM 671 N N . GLN A 1 87 ? 4.809 4.680 12.749 1.00 67.94 87 GLN A N 1
ATOM 672 C CA . GLN A 1 87 ? 3.398 4.311 12.857 1.00 67.94 87 GLN A CA 1
ATOM 673 C C . GLN A 1 87 ? 3.187 2.810 12.636 1.00 67.94 87 GLN A C 1
ATOM 675 O O . GLN A 1 87 ? 2.074 2.323 12.772 1.00 67.94 87 GLN A O 1
ATOM 680 N N . ILE A 1 88 ? 4.241 2.060 12.299 1.00 76.38 88 ILE A N 1
ATOM 681 C CA . ILE A 1 88 ? 4.217 0.595 12.135 1.00 76.38 88 ILE A CA 1
ATOM 682 C C . ILE A 1 88 ? 5.224 -0.132 13.040 1.00 76.38 88 ILE A C 1
ATOM 684 O O . ILE A 1 88 ? 5.290 -1.368 13.024 1.00 76.38 88 ILE A O 1
ATOM 688 N N . THR A 1 89 ? 6.000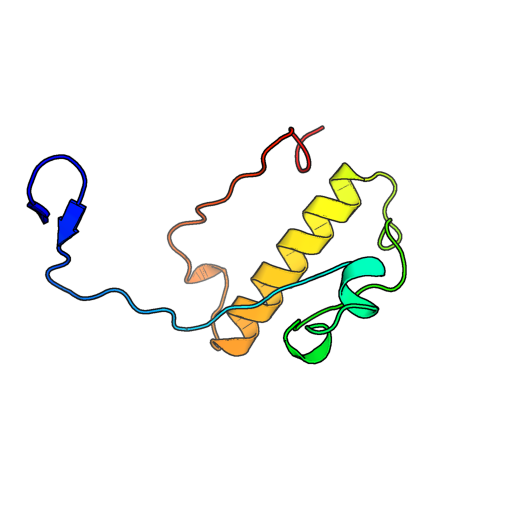 0.604 13.835 1.00 67.06 89 THR A N 1
ATOM 689 C CA . THR A 1 89 ? 7.033 0.085 14.745 1.00 67.06 89 THR A CA 1
ATOM 690 C C . THR A 1 89 ? 6.668 0.420 16.194 1.00 67.06 89 THR A C 1
ATOM 692 O O . THR A 1 89 ? 6.086 1.476 16.408 1.00 67.06 89 THR A O 1
ATOM 695 N N . PRO A 1 90 ? 6.968 -0.447 17.179 1.00 58.41 90 PRO A N 1
ATOM 696 C CA . PRO A 1 90 ? 6.709 -0.148 18.590 1.00 58.41 90 PRO A CA 1
ATOM 697 C C . PRO A 1 90 ? 7.518 1.044 19.118 1.00 58.41 90 PRO A C 1
ATOM 699 O O . PRO A 1 90 ? 8.592 1.342 18.543 1.00 58.41 90 PRO A O 1
#

=== Feature glossary ===
A reading guide for the features in this record.

Start from the sequence.

  · This is the polypeptide sequence — one letter per residue, N-terminus first. Length ranges from a few dozen residues for small domains to over a thousand for large multi-domain proteins.

Fold it, and you get atomic coordinates and the backbone conformation that goes with them.

  · Structure coordinates are given as an mmCIF _atom_site loop: one row per atom with element, residue name, chain id, sequence number, and x/y/z position in Å. Only the four main-chain atoms per residue are included here; side chains are omitted to keep the record compact.

  · Backbone dihedral angles. Every residue except chain termini has a φ (preceding-C → N → Cα → C) and a ψ (N → Cα → C → next-N). They are reported in degrees following the IUPAC sign convention. Secondary structure is essentially a statement about which (φ, ψ) basin each residue occupies.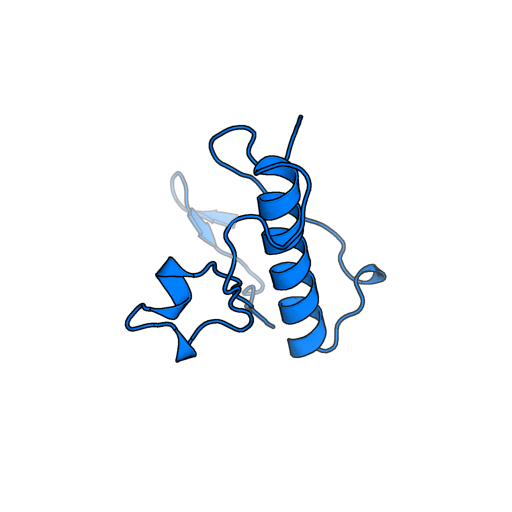

  · The SS8 string is DSSP's per-residue secondary-structure call. α-helix (H) means an i→i+4 H-bond ladder; β-strand (E) means the residue participates in a β-sheet; 3₁₀ (G) and π (I) are tighter and wider helices; T/S are turns/bends; '-' is loop.

  · SS3 is a coarse helix/strand/coil call (letters a/b/c) made by the P-SEA algorithm from inter-Cα distances and dihedrals. It is less detailed than DSSP but needs only Cα positions.

Summarize the fold with a handful of shape descriptors and a per-residue structural alphabet.

  · Radius of gyration (Rg) is the root-mean-square distance of Cα atoms from their centroid — a single number for overall size and compactness. A globular domain of N residues has Rg ≈ 2.2·N^0.38 Å; an extended or disordered chain has a much larger Rg. The Cα contact count is the number of residue pairs whose Cα atoms are within 8 Å and are more than four positions apart in sequence — a standard proxy for tertiary packing density. The bounding box is the smallest axis-aligned box enclosing all Cα atoms.

  · The Foldseek 3Di string encodes local tertiary geometry as a 20-letter alphabet — one character per residue — derived from the relative positions of nearby Cα atoms. Unlike the amino-acid sequence, 3Di is a direct function of the 3D structure, so two proteins with the same fold have similar 3Di strings even at low sequence identity.

  · Solvent-accessible surface area (SASA) is the area in Å² traced out by the centre of a 1.4 Å probe sphere (a water molecule) rolled over the protein's van der Waals surface (Shrake–Rupley / Lee–Richards construction). Buried residues have near-zero SASA; fully exposed residues can exceed 200 Å². The total SASA scales roughly with the number of surface residues.

Ask how reliable the model is.

  · pLDDT (predicted Local Distance Difference Test) is AlphaFold's per-residue confidence score, ranging from 0 to 100. Values above 90 indicate high confidence (typically well-packed cores); 70–90 is confident; 50–70 low confidence; below 50 usually means the region is disordered or the prediction is unreliable there. AlphaFold stores pLDDT in the mmCIF B-factor column.

  · B-factor (Debye–Waller factor) reflects atomic displacement in the crystal lattice. It is an experimental observable (units Å²), not a prediction; low values mean the atom is pinned down, high values mean it moves or is heterogeneous across the crystal.

  · Predicted Aligned Error (PAE) is an AlphaFold confidence matrix: entry (i, j) is the expected error in the position of residue j, in ångströms, when the prediction is superimposed on the true structure at residue i. Low PAE within a block of residues means that block is internally rigid and well-predicted; high PAE between two blocks means their relative placement is uncertain even if each block individually is confident.

Place it in context: what it resembles, what it is annotated as, and how it looks.

  · Nearest PDB neighbors are the top structural matches found by Foldseek when searching this structure against the entire Protein Data Bank. Each hit reports a TM-score (0 to 1; >0.5 almost always implies the same fold) and an E-value. These are *structural* homologs — they may share no detectable sequence similarity.

  · Functional annotations link the protein to curated databases. InterPro entries identify conserved domains and families by matching the sequence against member-database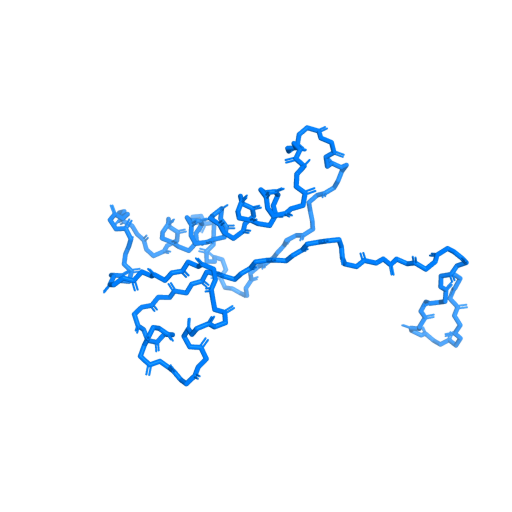 signatures (Pfam, PROSITE, CDD, …). Gene Ontology (GO) terms describe molecular function, biological process, and cellular component in a controlled vocabulary. CATH places the structure in a hierarchical fold classification (Class/Architecture/Topology/Homologous-superfamily). The organism is the source species.

  · Three diagnostic plots accompany the record. The Cα contact map visualizes the tertiary structure as a 2D adjacency matrix (8 Å cutoff, sequence-local contacts suppressed). The Ramachandran plot shows the distribution of backbone (φ, ψ) torsions, with points in the α and β basins reflecting secondary structure content. The PAE plot shows AlphaFold's inter-residue confidence as a color matrix.

  · Six rendered views show the 3D structure from the faces of a cube — i.e. along ±x, ±y, ±z. Rendering representation is drawn randomly per protein from cartoon (secondary-structure ribbons), sticks (backbone bonds), or molecular surface; coloring is either N→C rainbow (blue at the N-terminus through red at the C-terminus) or one color per chain.